Protein AF-A0A7X9HJR5-F1 (afdb_monomer_lite)

Radius of gyration: 16.72 Å; chains: 1; bounding box: 46×29×37 Å

Secondary structure (DSSP, 8-state):
-GGGT--EEEE-S-GGGHHHHHHHHHHTT--EEEE-SSS-----TTSEEEE--HHHHHHHHHHHHHHHHT--

Sequence (72 aa):
ISEKNISIAMITVPVDHAIEVTNELVLAGIKGILNFTTVPVTVPPHVYLEEYDMITSIEKVAYFVTSMQKQD

Foldseek 3Di:
DVVVVAQEDEDDDPPVCRAVVQVVCVVVRHAEYEYADPHDYDDPPSHHYHYDDPPVVVVVVVVVVVVVVVVD

pLDDT: mean 91.91, std 9.47, range [48.5, 98.31]

Structure (mmCIF, N/CA/C/O backbone):
data_AF-A0A7X9HJR5-F1
#
_entry.id   AF-A0A7X9HJR5-F1
#
loop_
_atom_site.group_PDB
_atom_site.id
_atom_site.type_symbol
_atom_site.label_atom_id
_atom_site.label_alt_id
_atom_site.label_comp_id
_atom_site.label_asym_id
_atom_site.label_entity_id
_atom_site.label_seq_id
_atom_site.pdbx_PDB_ins_code
_atom_site.Cartn_x
_atom_site.Cartn_y
_atom_site.Cartn_z
_atom_site.occupancy
_atom_site.B_iso_or_equiv
_atom_site.auth_seq_id
_atom_site.auth_comp_id
_atom_site.auth_asym_id
_atom_site.auth_atom_id
_atom_site.pdbx_PDB_model_num
ATOM 1 N N . ILE A 1 1 ? -5.581 -11.760 13.430 1.00 77.12 1 ILE A N 1
ATOM 2 C CA . ILE A 1 1 ? -5.275 -10.304 13.436 1.00 77.12 1 ILE A CA 1
ATOM 3 C C . ILE A 1 1 ? -5.773 -9.671 14.731 1.00 77.12 1 ILE A C 1
ATOM 5 O O . ILE A 1 1 ? -4.941 -9.221 15.511 1.00 77.12 1 ILE A O 1
ATOM 9 N N . SER A 1 2 ? -7.072 -9.756 15.029 1.00 75.69 2 SER A N 1
ATOM 10 C CA . SER A 1 2 ? -7.666 -9.194 16.254 1.00 75.69 2 SER A CA 1
ATOM 11 C C . SER A 1 2 ? -7.101 -9.786 17.551 1.00 75.69 2 SER A C 1
ATOM 13 O O . SER A 1 2 ? -6.739 -9.036 18.444 1.00 75.69 2 SER A O 1
ATOM 15 N N . GLU A 1 3 ? -6.900 -11.107 17.627 1.00 85.75 3 GLU A N 1
ATOM 16 C CA . GLU A 1 3 ? -6.291 -11.768 18.803 1.00 85.75 3 GLU A CA 1
ATOM 17 C C . GLU A 1 3 ? -4.871 -11.276 19.123 1.00 85.75 3 GLU A C 1
ATOM 19 O O . GLU A 1 3 ? -4.421 -11.347 20.262 1.00 85.75 3 GLU A O 1
ATOM 24 N N . LYS A 1 4 ? -4.157 -10.775 18.107 1.00 89.94 4 LYS A N 1
ATOM 25 C CA . LYS A 1 4 ? -2.787 -10.264 18.225 1.00 89.94 4 LYS A CA 1
ATOM 26 C C . LYS A 1 4 ? -2.730 -8.734 18.306 1.00 89.94 4 LYS A C 1
ATOM 28 O O . LYS A 1 4 ? -1.635 -8.186 18.281 1.00 89.94 4 LYS A O 1
ATOM 33 N N . ASN A 1 5 ? -3.880 -8.053 18.378 1.00 89.69 5 ASN A N 1
ATOM 34 C CA . ASN A 1 5 ? -3.988 -6.589 18.389 1.00 89.69 5 ASN A CA 1
ATOM 35 C C . ASN A 1 5 ? -3.214 -5.900 17.248 1.00 89.69 5 ASN A C 1
ATOM 37 O O . ASN A 1 5 ? -2.607 -4.848 17.438 1.00 89.69 5 ASN A O 1
ATOM 41 N N . ILE A 1 6 ? -3.219 -6.497 16.052 1.00 95.69 6 ILE A N 1
ATOM 42 C CA . ILE A 1 6 ? -2.564 -5.910 14.877 1.00 95.69 6 ILE A CA 1
ATOM 43 C C . ILE A 1 6 ? -3.516 -4.888 14.253 1.00 95.69 6 ILE A C 1
ATOM 45 O O . ILE A 1 6 ? -4.644 -5.231 13.905 1.00 95.69 6 ILE A O 1
ATOM 49 N N . SER A 1 7 ? -3.055 -3.647 14.098 1.00 96.00 7 SER A N 1
ATOM 50 C CA . SER A 1 7 ? -3.843 -2.530 13.556 1.00 96.00 7 SER A CA 1
ATOM 51 C C . SER A 1 7 ? -3.322 -1.988 12.224 1.00 96.00 7 SER A C 1
ATOM 53 O O . SER A 1 7 ? -4.056 -1.265 11.551 1.00 96.00 7 SER A O 1
ATOM 55 N N . ILE A 1 8 ? -2.092 -2.336 11.835 1.00 97.44 8 ILE A N 1
ATOM 56 C CA . ILE A 1 8 ? -1.424 -1.852 10.621 1.00 97.44 8 ILE A CA 1
ATOM 57 C C . ILE A 1 8 ? -0.972 -3.046 9.781 1.00 97.44 8 ILE A C 1
ATOM 59 O O . ILE A 1 8 ? -0.448 -4.021 10.323 1.00 97.44 8 ILE A O 1
ATOM 63 N N . ALA A 1 9 ? -1.153 -2.954 8.466 1.00 97.38 9 ALA A N 1
ATOM 64 C CA . ALA A 1 9 ? -0.676 -3.931 7.498 1.00 97.38 9 ALA A CA 1
ATOM 65 C C . ALA A 1 9 ? 0.056 -3.256 6.331 1.00 97.38 9 ALA A C 1
ATOM 67 O O . ALA A 1 9 ? -0.220 -2.109 5.982 1.00 97.38 9 ALA A O 1
ATOM 68 N N . MET A 1 10 ? 0.980 -3.992 5.720 1.00 97.00 10 MET A N 1
ATOM 69 C CA . MET A 1 10 ? 1.681 -3.596 4.502 1.00 97.00 10 MET A CA 1
ATOM 70 C C . MET A 1 10 ? 1.335 -4.588 3.393 1.00 97.00 10 MET A C 1
ATOM 72 O O . MET A 1 10 ? 1.358 -5.795 3.633 1.00 97.00 10 MET A O 1
ATOM 76 N N . ILE A 1 11 ? 1.024 -4.090 2.197 1.00 96.88 11 ILE A N 1
ATOM 77 C CA . ILE A 1 11 ? 0.675 -4.924 1.043 1.00 96.88 11 ILE A CA 1
ATOM 78 C C . ILE A 1 11 ? 1.849 -4.944 0.067 1.00 96.88 11 ILE A C 1
ATOM 80 O O . ILE A 1 11 ? 2.192 -3.918 -0.511 1.00 96.88 11 ILE A O 1
ATOM 84 N N . THR A 1 12 ? 2.441 -6.124 -0.119 1.00 95.06 12 THR A N 1
ATOM 85 C CA . THR A 1 12 ? 3.582 -6.389 -1.020 1.00 95.06 12 THR A CA 1
ATOM 86 C C . THR A 1 12 ? 3.337 -7.607 -1.922 1.00 95.06 12 THR A C 1
ATOM 88 O O . THR A 1 12 ? 4.273 -8.252 -2.394 1.00 95.06 12 THR A O 1
ATOM 91 N N . VAL A 1 13 ? 2.067 -7.961 -2.131 1.00 95.75 13 VAL A N 1
ATOM 92 C CA . VAL A 1 13 ? 1.652 -9.100 -2.966 1.00 95.75 13 VAL A CA 1
ATOM 93 C C . VAL A 1 13 ? 1.681 -8.740 -4.458 1.00 95.75 13 VAL A C 1
ATOM 95 O O . VAL A 1 13 ? 1.719 -7.553 -4.794 1.00 95.75 13 VAL A O 1
ATOM 98 N N . PRO A 1 14 ? 1.645 -9.730 -5.374 1.00 94.81 14 PRO A N 1
ATOM 99 C CA . PRO A 1 14 ? 1.462 -9.453 -6.793 1.00 94.81 14 PRO A CA 1
ATOM 100 C C . PRO A 1 14 ? 0.199 -8.628 -7.056 1.00 94.81 14 PRO A C 1
ATOM 102 O O . PRO A 1 14 ? -0.795 -8.743 -6.338 1.00 94.81 14 PRO A O 1
ATOM 105 N N . VAL A 1 15 ? 0.246 -7.828 -8.121 1.00 90.88 15 VAL A N 1
ATOM 106 C CA . VAL A 1 15 ? -0.797 -6.862 -8.502 1.00 90.88 15 VAL A CA 1
ATOM 107 C C . VAL A 1 15 ? -2.202 -7.469 -8.550 1.00 90.88 15 VAL A C 1
ATOM 109 O O . VAL A 1 15 ? -3.143 -6.869 -8.036 1.00 90.88 15 VAL A O 1
ATOM 112 N N . ASP A 1 16 ? -2.321 -8.697 -9.057 1.00 96.06 16 ASP A N 1
ATOM 113 C CA . ASP A 1 16 ? -3.598 -9.400 -9.218 1.00 96.06 16 ASP A CA 1
ATOM 114 C C . ASP A 1 16 ? -4.270 -9.754 -7.879 1.00 96.06 16 ASP A C 1
ATOM 116 O O . ASP A 1 16 ? -5.477 -9.976 -7.830 1.00 96.06 16 ASP A O 1
ATOM 120 N N . HIS A 1 17 ? -3.509 -9.757 -6.780 1.00 97.12 17 HIS A N 1
ATOM 121 C CA . HIS A 1 17 ? -3.993 -10.086 -5.437 1.00 97.12 17 HIS A CA 1
ATOM 122 C C . HIS A 1 17 ? -4.167 -8.861 -4.529 1.00 97.12 17 HIS A C 1
ATOM 124 O O . HIS A 1 17 ? -4.708 -8.985 -3.431 1.00 97.12 17 HIS A O 1
ATOM 130 N N . ALA A 1 18 ? -3.729 -7.669 -4.951 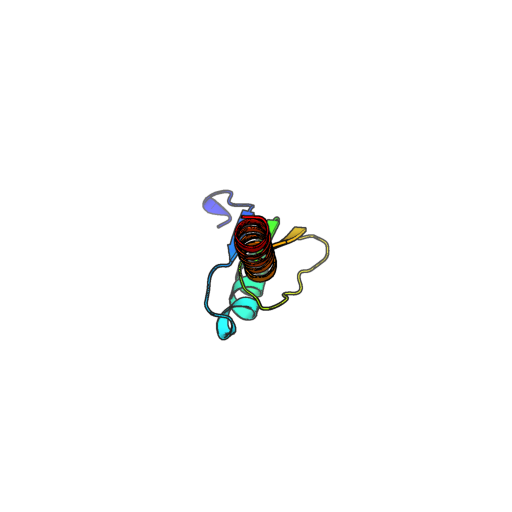1.00 96.31 18 ALA A N 1
ATOM 131 C CA . ALA A 1 18 ? -3.702 -6.482 -4.092 1.00 96.31 18 ALA A CA 1
ATOM 132 C C . ALA A 1 18 ? -5.099 -6.087 -3.579 1.00 96.31 18 ALA A C 1
ATOM 134 O O . ALA A 1 18 ? -5.272 -5.776 -2.398 1.00 96.31 18 ALA A O 1
ATOM 135 N N . ILE A 1 19 ? -6.112 -6.148 -4.448 1.00 96.94 19 ILE A N 1
ATOM 136 C CA . ILE A 1 19 ? -7.497 -5.784 -4.112 1.00 96.94 19 ILE A CA 1
ATOM 137 C C . ILE A 1 19 ? -8.117 -6.808 -3.153 1.00 96.94 19 ILE A C 1
ATOM 139 O O . ILE A 1 19 ? -8.726 -6.428 -2.154 1.00 96.94 19 ILE A O 1
ATOM 143 N N . GLU A 1 20 ? -7.946 -8.101 -3.437 1.00 97.94 20 GLU A N 1
ATOM 144 C CA . GLU A 1 20 ? -8.449 -9.192 -2.595 1.00 97.94 20 GLU A CA 1
ATOM 145 C C . GLU A 1 20 ? -7.867 -9.099 -1.179 1.00 97.94 20 GLU A C 1
ATOM 147 O O . GLU A 1 20 ? -8.617 -8.995 -0.208 1.00 97.94 20 GLU A O 1
ATOM 152 N N . VAL A 1 21 ? -6.538 -8.999 -1.069 1.00 97.62 21 VAL A N 1
ATOM 153 C CA . VAL A 1 21 ? -5.837 -8.882 0.218 1.00 97.62 21 VAL A CA 1
ATOM 154 C C . VAL A 1 21 ? -6.240 -7.610 0.965 1.00 97.62 21 VAL A C 1
ATOM 156 O O . VAL A 1 21 ? -6.428 -7.647 2.180 1.00 97.62 21 VAL A O 1
ATOM 159 N N . THR A 1 22 ? -6.436 -6.484 0.270 1.00 97.94 22 THR A N 1
ATOM 160 C CA . THR A 1 22 ? -6.933 -5.249 0.903 1.00 97.94 22 THR A CA 1
ATOM 161 C C . THR A 1 22 ? -8.282 -5.484 1.578 1.00 97.94 22 THR A C 1
ATOM 163 O O . THR A 1 22 ? -8.460 -5.117 2.741 1.00 97.94 22 THR A O 1
ATOM 166 N N . ASN A 1 23 ? -9.218 -6.138 0.887 1.00 97.75 23 ASN A N 1
ATOM 167 C CA . ASN A 1 23 ? -10.540 -6.431 1.437 1.00 97.75 23 ASN A CA 1
ATOM 168 C C . ASN A 1 23 ? -10.456 -7.356 2.656 1.00 97.75 23 ASN A C 1
ATOM 170 O O . ASN A 1 23 ? -11.110 -7.097 3.667 1.00 97.75 23 ASN A O 1
ATOM 174 N N . GLU A 1 24 ? -9.622 -8.394 2.599 1.00 97.38 24 GLU A N 1
ATOM 175 C CA . GLU A 1 24 ? -9.405 -9.298 3.732 1.00 97.38 24 GLU A CA 1
ATOM 176 C C . GLU A 1 24 ? -8.840 -8.569 4.956 1.00 97.38 24 GLU A C 1
ATOM 178 O O . GLU A 1 24 ? -9.314 -8.773 6.075 1.00 97.38 24 GLU A O 1
ATOM 183 N N . LEU A 1 25 ? -7.868 -7.673 4.758 1.00 96.88 25 LEU A N 1
ATOM 184 C CA . LEU A 1 25 ? -7.277 -6.874 5.833 1.00 96.88 25 LEU A CA 1
ATOM 185 C C . LEU A 1 25 ? -8.307 -5.934 6.474 1.00 96.88 25 LEU A C 1
ATOM 187 O O . LEU A 1 25 ? -8.372 -5.839 7.704 1.00 96.88 25 LEU A O 1
ATOM 191 N N . VAL A 1 26 ? -9.140 -5.281 5.658 1.00 97.06 26 VAL A N 1
ATOM 192 C CA . VAL A 1 26 ? -10.240 -4.426 6.129 1.00 97.06 26 VAL A CA 1
ATOM 193 C C . VAL A 1 26 ? -11.232 -5.242 6.964 1.00 97.06 26 VAL A C 1
ATOM 195 O O . VAL A 1 26 ? -11.558 -4.848 8.086 1.00 97.06 26 VAL A O 1
ATOM 198 N N . LEU A 1 27 ? -11.666 -6.408 6.469 1.00 96.06 27 LEU A N 1
ATOM 199 C CA . LEU A 1 27 ? -12.581 -7.306 7.186 1.00 96.06 27 LEU A CA 1
ATOM 200 C C . LEU A 1 27 ? -11.974 -7.842 8.488 1.00 96.06 27 LEU A C 1
ATOM 202 O O . LEU A 1 27 ? -12.677 -7.992 9.486 1.00 96.06 27 LEU A O 1
ATOM 206 N N . ALA A 1 28 ? -10.663 -8.074 8.508 1.00 95.31 28 ALA A N 1
ATOM 207 C CA . ALA A 1 28 ? -9.935 -8.508 9.694 1.00 95.31 28 ALA A CA 1
ATOM 208 C C . ALA A 1 28 ? -9.730 -7.398 10.745 1.00 95.31 28 ALA A C 1
ATOM 21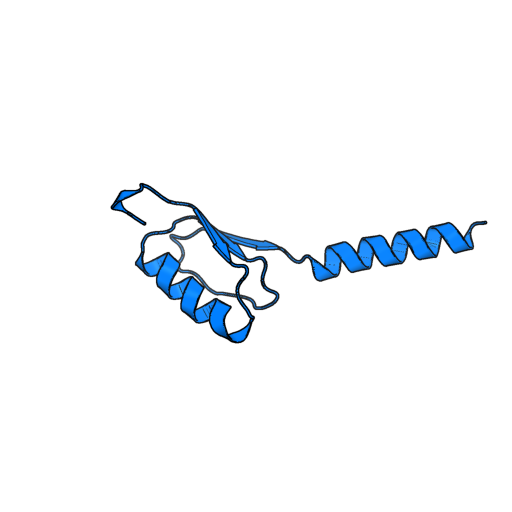0 O O . ALA A 1 28 ? -9.196 -7.664 11.828 1.00 95.31 28 ALA A O 1
ATOM 211 N N . GLY A 1 29 ? -10.160 -6.166 10.452 1.00 95.31 29 GLY A N 1
ATOM 212 C CA . GLY A 1 29 ? -10.168 -5.045 11.388 1.00 95.31 29 GLY A CA 1
ATOM 213 C C . GLY A 1 29 ? -8.917 -4.168 11.361 1.00 95.31 29 GLY A C 1
ATOM 214 O O . GLY A 1 29 ? -8.744 -3.360 12.278 1.00 95.31 29 GLY A O 1
ATOM 215 N N . ILE A 1 30 ? -8.068 -4.292 10.334 1.00 97.81 30 ILE A N 1
ATOM 216 C CA . ILE A 1 30 ? -6.934 -3.384 10.127 1.00 97.81 30 ILE A CA 1
ATOM 217 C C . ILE A 1 30 ? -7.4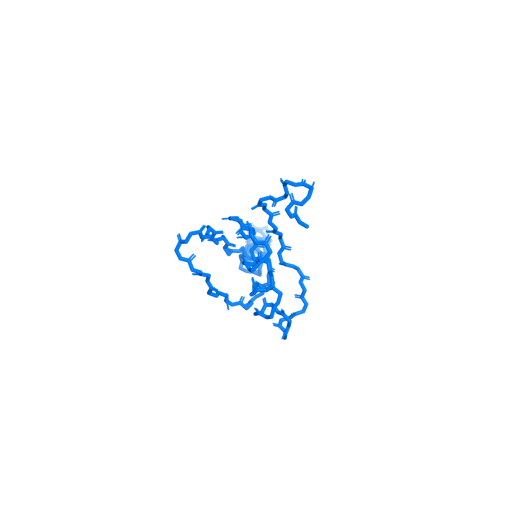38 -1.947 9.966 1.00 97.81 30 ILE A C 1
ATOM 219 O O . ILE A 1 30 ? -8.485 -1.691 9.375 1.00 97.81 30 ILE A O 1
ATOM 223 N N . LYS A 1 31 ? -6.691 -1.004 10.539 1.00 97.69 31 LYS A N 1
ATOM 224 C CA . LYS A 1 31 ? -7.004 0.430 10.550 1.00 97.69 31 LYS A CA 1
ATOM 225 C C . LYS A 1 31 ? -6.026 1.259 9.732 1.00 97.69 31 LYS A C 1
ATOM 227 O O . LYS A 1 31 ? -6.378 2.369 9.358 1.00 97.69 31 LYS A O 1
ATOM 232 N N . GLY A 1 32 ? -4.834 0.736 9.457 1.00 98.19 32 GLY A N 1
ATOM 233 C CA . GLY A 1 32 ? -3.841 1.361 8.591 1.00 98.19 32 GLY A CA 1
ATOM 234 C C . GLY A 1 32 ? -3.318 0.376 7.554 1.00 98.19 32 GLY A C 1
ATOM 235 O O . GLY A 1 32 ? -2.900 -0.724 7.911 1.00 98.19 32 GLY A O 1
ATOM 236 N N . ILE A 1 33 ? -3.323 0.767 6.287 1.00 98.31 33 ILE A N 1
ATOM 237 C CA . ILE A 1 33 ? -2.769 -0.017 5.185 1.00 98.31 33 ILE A CA 1
ATOM 238 C C . ILE A 1 33 ? -1.717 0.826 4.476 1.00 98.31 33 ILE A C 1
ATOM 240 O O . ILE A 1 33 ? -1.988 1.952 4.073 1.00 98.31 33 ILE A O 1
ATOM 244 N N . LEU A 1 34 ? -0.522 0.263 4.319 1.00 97.31 34 LEU A N 1
ATOM 245 C CA . LEU A 1 34 ? 0.537 0.819 3.489 1.00 97.31 34 LEU A CA 1
ATOM 246 C C . LEU A 1 34 ? 0.667 -0.033 2.223 1.00 97.31 34 LEU A C 1
ATOM 248 O O . LEU A 1 34 ? 1.122 -1.179 2.273 1.00 97.31 34 LEU A O 1
ATOM 252 N N . ASN A 1 35 ? 0.216 0.514 1.099 1.00 95.69 35 ASN A N 1
ATOM 253 C CA . ASN A 1 35 ? 0.217 -0.143 -0.198 1.00 95.69 35 ASN A CA 1
ATOM 254 C C . ASN A 1 35 ? 1.565 0.084 -0.897 1.00 95.69 35 ASN A C 1
ATOM 256 O O . ASN A 1 35 ? 1.846 1.186 -1.360 1.00 95.69 35 ASN A O 1
ATOM 260 N N . PHE A 1 36 ? 2.398 -0.959 -0.956 1.00 93.62 36 PHE A N 1
ATOM 261 C CA . PHE A 1 36 ? 3.659 -0.973 -1.714 1.00 93.62 36 PHE A CA 1
ATOM 262 C C . PHE A 1 36 ? 3.489 -1.541 -3.128 1.00 93.62 36 PHE A C 1
ATOM 264 O O . PHE A 1 36 ? 4.465 -1.655 -3.872 1.00 93.62 36 PHE A O 1
ATOM 271 N N . THR A 1 37 ? 2.275 -1.954 -3.492 1.00 91.38 37 THR A N 1
ATOM 272 C CA . THR A 1 37 ? 1.987 -2.414 -4.849 1.00 91.38 37 THR A CA 1
ATOM 273 C C . THR A 1 37 ? 1.814 -1.219 -5.781 1.00 91.38 37 THR A C 1
ATOM 275 O O . THR A 1 37 ? 1.602 -0.090 -5.348 1.00 91.38 37 THR A O 1
ATOM 278 N N . THR A 1 38 ? 1.886 -1.469 -7.085 1.00 88.62 38 THR A N 1
ATOM 279 C CA . THR A 1 38 ? 1.628 -0.450 -8.111 1.00 88.62 38 THR A CA 1
ATOM 280 C C . THR A 1 38 ? 0.143 -0.312 -8.454 1.00 88.62 38 THR A C 1
ATOM 282 O O . THR A 1 38 ? -0.213 0.498 -9.308 1.00 88.62 38 THR A O 1
ATOM 285 N N . VAL A 1 39 ? -0.725 -1.118 -7.830 1.00 90.75 39 VAL A N 1
ATOM 286 C CA . VAL A 1 39 ? -2.168 -1.100 -8.074 1.00 90.75 39 VAL A CA 1
ATOM 287 C C . VAL A 1 39 ? -2.838 -0.224 -7.026 1.00 90.75 39 VAL A C 1
ATOM 289 O O . VAL A 1 39 ? -2.701 -0.517 -5.836 1.00 90.75 39 VAL A O 1
ATOM 292 N N . PRO A 1 40 ? -3.602 0.799 -7.441 1.00 92.06 40 PRO A N 1
ATOM 293 C CA . PRO A 1 40 ? -4.403 1.576 -6.517 1.00 92.06 40 PRO A CA 1
ATOM 294 C C . PRO A 1 40 ? -5.465 0.704 -5.856 1.00 92.06 40 PRO A C 1
ATOM 296 O O . PRO A 1 40 ? -6.150 -0.072 -6.529 1.00 92.06 40 PRO A O 1
ATOM 299 N N . VAL A 1 41 ? -5.644 0.858 -4.548 1.00 94.88 41 VAL A N 1
ATOM 300 C CA . VAL A 1 41 ? -6.692 0.149 -3.800 1.00 94.88 41 VAL A CA 1
ATOM 301 C C . VAL A 1 41 ? -7.652 1.136 -3.152 1.00 94.88 41 VAL A C 1
ATOM 303 O O . VAL A 1 41 ? -7.330 2.295 -2.917 1.00 94.88 41 VAL A O 1
ATOM 306 N N . THR A 1 42 ? -8.876 0.694 -2.882 1.00 96.06 42 THR A N 1
ATOM 307 C CA . THR A 1 42 ? -9.882 1.513 -2.195 1.00 96.06 42 THR A CA 1
ATOM 308 C C . THR A 1 42 ? -10.191 0.898 -0.844 1.00 96.06 42 THR A C 1
ATOM 310 O O . THR A 1 42 ? -10.361 -0.314 -0.732 1.00 96.06 42 THR A O 1
ATOM 313 N N . VAL A 1 43 ? -10.292 1.740 0.181 1.00 97.69 43 VAL A N 1
ATOM 314 C CA . VAL A 1 43 ? -10.649 1.331 1.541 1.00 97.69 43 VAL A CA 1
ATOM 315 C C . VAL A 1 43 ? -11.813 2.179 2.060 1.00 97.69 43 VAL A C 1
ATOM 317 O O . VAL A 1 43 ? -12.006 3.310 1.606 1.00 97.69 43 VAL A O 1
ATOM 320 N N . PRO A 1 44 ? -12.621 1.668 3.002 1.00 97.94 44 PRO A N 1
ATOM 321 C CA . PRO A 1 44 ? -13.669 2.463 3.631 1.00 97.94 44 PRO A CA 1
ATOM 322 C C . PRO A 1 44 ? -13.085 3.581 4.523 1.00 97.94 44 PRO A C 1
ATOM 324 O O . PRO A 1 44 ? -11.964 3.451 5.010 1.00 97.94 44 PRO A O 1
ATOM 327 N N . PRO A 1 45 ? -13.865 4.633 4.856 1.00 97.50 45 PRO A N 1
ATOM 328 C CA . PRO A 1 45 ? -13.369 5.823 5.570 1.00 97.50 45 PRO A CA 1
ATOM 329 C C . PRO A 1 45 ? -12.753 5.583 6.957 1.00 97.50 45 PRO A C 1
ATOM 331 O O . PRO A 1 45 ? -12.110 6.467 7.511 1.00 97.50 45 PRO A O 1
ATOM 334 N N . HIS A 1 46 ? -12.988 4.414 7.555 1.00 96.75 46 HIS A N 1
ATOM 335 C CA . HIS A 1 46 ? -12.456 4.052 8.869 1.00 96.75 46 HIS A CA 1
ATOM 336 C C . HIS A 1 46 ? -11.078 3.368 8.804 1.00 96.75 46 HIS A C 1
ATOM 338 O O . HIS A 1 46 ? -10.584 2.905 9.836 1.00 96.75 46 HIS A O 1
ATOM 344 N N . VAL A 1 47 ? -10.491 3.263 7.608 1.00 98.25 47 VAL A N 1
ATOM 345 C CA . VAL A 1 47 ? -9.156 2.716 7.358 1.00 98.25 47 VAL A CA 1
ATOM 346 C C . VAL A 1 47 ? -8.316 3.799 6.695 1.00 98.25 47 VAL A C 1
ATOM 348 O O . VAL A 1 47 ? -8.703 4.364 5.677 1.00 98.25 47 VAL A O 1
ATOM 351 N N . TYR A 1 48 ? -7.164 4.092 7.286 1.00 98.31 48 TYR A N 1
ATOM 352 C CA . TYR A 1 48 ? -6.159 4.959 6.691 1.00 98.31 48 TYR A CA 1
ATOM 353 C C . TYR A 1 48 ? -5.378 4.172 5.635 1.00 98.31 48 TYR A C 1
ATOM 355 O O . TYR A 1 48 ? -4.868 3.091 5.932 1.00 98.31 48 TYR A O 1
ATOM 363 N N . LEU A 1 49 ? -5.284 4.709 4.422 1.00 97.75 49 LEU A N 1
ATOM 364 C CA . LEU A 1 49 ? -4.521 4.129 3.321 1.00 97.75 49 LEU A CA 1
ATOM 365 C C . LEU A 1 49 ? -3.404 5.090 2.926 1.00 97.75 49 LEU A C 1
ATOM 367 O O . LEU A 1 49 ? -3.669 6.248 2.620 1.00 97.75 49 LEU A O 1
ATOM 371 N N . GLU A 1 50 ? -2.181 4.577 2.906 1.00 96.75 50 GLU A N 1
ATOM 372 C CA . GLU A 1 50 ? -1.012 5.245 2.346 1.00 96.75 50 GLU A CA 1
ATOM 373 C C . GLU A 1 50 ? -0.554 4.472 1.108 1.00 96.75 50 GLU A C 1
ATOM 375 O O . GLU A 1 50 ? -0.372 3.254 1.175 1.00 96.75 50 GLU A O 1
ATOM 380 N N . GLU A 1 51 ? -0.348 5.165 -0.008 1.00 92.88 51 GLU A N 1
ATOM 381 C CA . GLU A 1 51 ? 0.146 4.564 -1.248 1.00 92.88 51 GLU A CA 1
ATOM 382 C C . GLU A 1 51 ? 1.593 4.978 -1.489 1.00 92.88 51 GLU A C 1
ATOM 384 O O . GLU A 1 51 ? 1.906 6.165 -1.593 1.00 92.88 51 GLU A O 1
ATOM 389 N N . TYR A 1 52 ? 2.488 3.996 -1.575 1.00 89.62 52 TYR A N 1
ATOM 390 C CA . TYR A 1 52 ? 3.908 4.249 -1.746 1.00 89.62 52 TYR A CA 1
ATOM 391 C C . TYR A 1 52 ? 4.369 3.915 -3.163 1.00 89.62 52 TYR A C 1
ATOM 393 O O . TYR A 1 52 ? 4.569 2.754 -3.522 1.00 89.62 52 TYR A O 1
ATOM 401 N N . ASP A 1 53 ? 4.596 4.958 -3.961 1.00 85.88 53 ASP A N 1
ATOM 402 C CA . ASP A 1 53 ? 5.138 4.826 -5.311 1.00 85.88 53 ASP A CA 1
ATOM 403 C C . ASP A 1 53 ? 6.674 4.720 -5.294 1.00 85.88 53 ASP A C 1
ATOM 405 O O . ASP A 1 53 ? 7.433 5.700 -5.374 1.00 85.88 53 ASP A O 1
ATOM 409 N N . MET A 1 54 ? 7.139 3.476 -5.186 1.00 85.19 54 MET A N 1
ATOM 410 C CA . MET A 1 54 ? 8.559 3.139 -5.283 1.00 85.19 54 MET A CA 1
ATOM 411 C C . MET A 1 54 ? 9.141 3.390 -6.668 1.00 85.19 54 MET A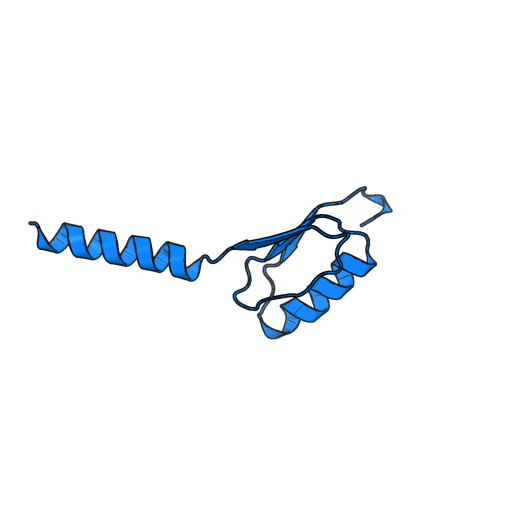 C 1
ATOM 413 O O . MET A 1 54 ? 10.315 3.747 -6.770 1.00 85.19 54 MET A O 1
ATOM 417 N N . ILE A 1 55 ? 8.351 3.195 -7.724 1.00 87.69 55 ILE A N 1
ATOM 418 C CA . ILE A 1 55 ? 8.843 3.264 -9.100 1.00 87.69 55 ILE A CA 1
ATOM 419 C C . ILE A 1 55 ? 9.243 4.699 -9.415 1.00 87.69 55 ILE A C 1
ATOM 421 O O . ILE A 1 55 ? 10.403 4.944 -9.744 1.00 87.69 55 ILE A O 1
ATOM 425 N N . THR A 1 56 ? 8.354 5.660 -9.158 1.00 88.88 56 THR A N 1
ATOM 426 C CA . THR A 1 56 ? 8.658 7.089 -9.316 1.00 88.88 56 THR A CA 1
ATOM 427 C C . THR A 1 56 ? 9.862 7.506 -8.466 1.00 88.88 56 THR A C 1
ATOM 429 O O . THR A 1 56 ? 10.683 8.328 -8.882 1.00 88.88 56 THR A O 1
ATOM 432 N N . SER A 1 57 ? 9.996 6.952 -7.258 1.00 90.12 57 SER A N 1
ATOM 433 C CA . SER A 1 57 ? 11.128 7.253 -6.374 1.00 90.12 57 SER A CA 1
ATOM 434 C C . SER A 1 57 ? 12.458 6.766 -6.963 1.00 90.12 57 SER A C 1
ATOM 436 O O . SER A 1 57 ? 13.439 7.512 -6.962 1.00 90.12 57 SER A O 1
ATOM 438 N N . ILE A 1 58 ? 12.491 5.555 -7.524 1.00 93.25 58 ILE A N 1
ATOM 439 C CA . ILE A 1 58 ? 13.676 4.985 -8.178 1.00 93.25 58 ILE A CA 1
ATOM 440 C C . ILE A 1 58 ? 13.997 5.720 -9.485 1.00 93.25 58 ILE A C 1
ATOM 442 O O . ILE A 1 58 ? 15.160 6.036 -9.734 1.00 93.25 58 ILE A O 1
ATOM 446 N N . GLU A 1 59 ? 12.992 6.046 -10.299 1.00 94.25 59 GLU A N 1
ATOM 447 C CA . GLU A 1 59 ? 13.169 6.803 -11.544 1.00 94.25 59 GLU A CA 1
ATOM 448 C C . GLU A 1 59 ? 13.794 8.177 -11.291 1.00 94.25 59 GLU A C 1
ATOM 450 O O . GLU A 1 59 ? 14.721 8.579 -11.998 1.00 94.25 59 GLU A O 1
ATOM 455 N N . LYS A 1 60 ? 13.354 8.874 -10.234 1.00 94.38 60 LYS A N 1
ATOM 456 C CA . LYS A 1 60 ? 13.968 10.137 -9.799 1.00 94.38 60 LYS A CA 1
ATOM 457 C C . LYS A 1 60 ? 15.447 9.950 -9.479 1.00 94.38 60 LYS A C 1
ATOM 459 O O . LYS A 1 60 ? 16.273 10.723 -9.961 1.00 94.38 60 LYS A O 1
ATOM 464 N N . VAL A 1 61 ? 15.795 8.921 -8.705 1.00 95.81 61 VAL A N 1
ATOM 465 C CA . VAL A 1 61 ? 17.197 8.618 -8.377 1.00 95.81 61 VAL A CA 1
ATOM 466 C C . VAL A 1 61 ? 18.005 8.344 -9.650 1.00 95.81 61 VAL A C 1
ATOM 468 O O . VAL A 1 61 ? 19.063 8.943 -9.837 1.00 95.81 61 VAL A O 1
ATOM 471 N N . ALA A 1 62 ? 17.496 7.511 -10.560 1.00 95.75 62 ALA A N 1
ATOM 472 C CA . ALA A 1 62 ? 18.168 7.174 -11.816 1.00 95.75 62 ALA A CA 1
ATOM 473 C C . ALA A 1 62 ? 18.395 8.401 -12.721 1.00 95.75 62 ALA A C 1
ATOM 475 O O . ALA A 1 62 ? 19.478 8.563 -13.298 1.00 95.75 62 ALA A O 1
ATOM 476 N N . TYR A 1 63 ? 17.403 9.293 -12.813 1.00 94.81 63 TYR A N 1
ATOM 477 C CA . TYR A 1 63 ? 17.516 10.552 -13.548 1.00 94.81 63 TYR A CA 1
ATOM 478 C C . TYR A 1 63 ? 18.633 11.432 -12.983 1.00 94.81 63 TYR A C 1
ATOM 480 O O . TYR A 1 63 ? 19.495 11.890 -13.736 1.00 94.81 63 TYR A O 1
ATOM 488 N N . PHE A 1 64 ? 18.659 11.634 -11.662 1.00 94.31 64 PHE A N 1
ATOM 489 C CA . PHE A 1 64 ? 19.661 12.496 -11.044 1.00 94.31 64 PHE A CA 1
ATOM 490 C C . PHE A 1 64 ? 21.072 11.925 -11.169 1.00 94.31 64 PHE A C 1
ATOM 492 O O . PHE A 1 64 ? 21.973 12.668 -11.555 1.00 94.31 64 PHE A O 1
ATOM 499 N N . VAL A 1 65 ? 21.254 10.615 -10.980 1.00 95.12 65 VAL A N 1
ATOM 500 C CA . VAL A 1 65 ? 22.548 9.947 -11.212 1.00 95.12 65 VAL A CA 1
ATOM 501 C C . VAL A 1 65 ? 23.042 10.188 -12.642 1.00 95.12 65 VAL A C 1
ATOM 503 O O . VAL A 1 65 ? 24.188 10.585 -12.841 1.00 95.12 65 VAL A O 1
ATOM 506 N N . THR A 1 66 ? 22.165 10.037 -13.638 1.00 90.19 66 THR A N 1
ATOM 507 C CA . THR A 1 66 ? 22.512 10.279 -15.049 1.00 90.19 66 THR A CA 1
ATOM 508 C C . THR A 1 66 ? 22.821 11.755 -15.326 1.00 90.19 66 THR A C 1
ATOM 510 O O . THR A 1 66 ? 23.699 12.074 -16.125 1.00 90.19 66 THR A O 1
ATOM 513 N N . SER A 1 67 ? 22.097 12.678 -14.688 1.00 84.62 67 SER A N 1
ATOM 514 C CA . SER A 1 67 ? 22.306 14.119 -14.870 1.00 84.62 67 SER A CA 1
ATOM 515 C C . SER A 1 67 ? 23.622 14.612 -14.262 1.00 84.62 67 SER A C 1
ATOM 517 O O . SER A 1 67 ? 24.253 15.490 -14.844 1.00 84.62 67 SER A O 1
ATOM 519 N N . MET A 1 68 ? 24.067 14.008 -13.154 1.00 85.81 68 MET A N 1
ATOM 520 C CA . MET A 1 68 ? 25.353 14.314 -12.519 1.00 85.81 68 MET A CA 1
ATOM 521 C C . MET A 1 68 ? 26.524 13.850 -13.394 1.00 85.81 68 MET A C 1
ATOM 523 O O . MET A 1 68 ? 27.491 14.581 -13.543 1.00 85.81 68 MET A O 1
ATOM 527 N N . GLN A 1 69 ? 26.399 12.699 -14.067 1.00 68.69 69 GLN A N 1
ATOM 528 C CA . GLN A 1 69 ? 27.429 12.185 -14.985 1.00 68.69 69 GLN A CA 1
ATOM 529 C C . GLN A 1 69 ? 27.636 13.032 -16.251 1.00 68.69 69 GLN A C 1
ATOM 531 O O . GLN A 1 69 ? 28.658 12.894 -16.908 1.00 68.69 69 GLN A O 1
ATOM 536 N N . LYS A 1 70 ? 26.667 13.874 -16.635 1.00 60.91 70 LYS A N 1
ATOM 537 C CA . LYS A 1 70 ? 26.787 14.775 -17.798 1.00 60.91 70 LYS A CA 1
ATOM 538 C C . LYS A 1 70 ? 27.459 16.113 -17.465 1.00 60.91 70 LYS A C 1
ATOM 540 O O . LYS A 1 70 ? 27.637 16.924 -18.370 1.00 60.91 70 LYS A O 1
ATOM 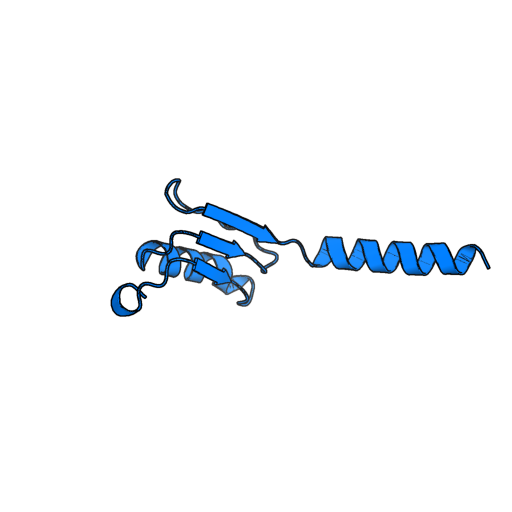545 N N . GLN A 1 71 ? 27.730 16.375 -16.185 1.00 56.62 71 GLN A N 1
ATOM 546 C CA . GLN A 1 71 ? 28.407 17.588 -15.717 1.00 56.62 71 GLN A CA 1
ATOM 547 C C . GLN A 1 71 ? 29.922 17.413 -15.529 1.00 56.62 71 GLN A C 1
ATOM 549 O O . GLN A 1 71 ? 30.597 18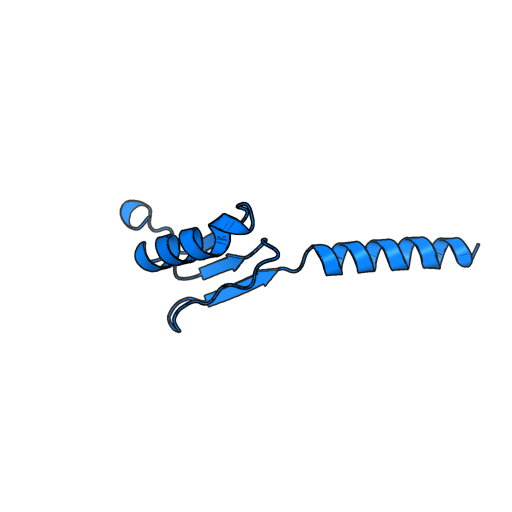.425 -15.335 1.00 56.62 71 GLN A O 1
ATOM 554 N N . ASP A 1 72 ? 30.428 16.183 -15.634 1.00 48.50 72 ASP A N 1
ATOM 555 C CA . ASP A 1 72 ? 31.857 15.849 -15.724 1.00 48.50 72 ASP A CA 1
ATOM 556 C C . ASP A 1 72 ? 32.307 15.738 -17.194 1.00 48.50 72 ASP A C 1
ATOM 558 O O . ASP A 1 72 ? 33.479 16.080 -17.483 1.00 48.50 72 ASP A O 1
#